Protein AF-A0A0D3C9J7-F1 (afdb_monomer_lite)

Structure (mmCIF, N/CA/C/O backbone):
data_AF-A0A0D3C9J7-F1
#
_entry.id   AF-A0A0D3C9J7-F1
#
loop_
_atom_site.group_PDB
_atom_site.id
_atom_site.type_symbol
_atom_site.label_atom_id
_atom_site.label_alt_id
_atom_site.label_comp_id
_atom_site.label_asym_id
_atom_site.label_entity_id
_atom_site.label_seq_id
_atom_site.pdbx_PDB_ins_code
_atom_site.Cartn_x
_atom_site.Cartn_y
_atom_site.Cartn_z
_atom_site.occupancy
_atom_site.B_iso_or_equiv
_atom_site.auth_seq_id
_atom_site.auth_comp_id
_atom_site.auth_asym_id
_atom_site.auth_atom_id
_atom_site.pdbx_PDB_model_num
ATOM 1 N N . MET A 1 1 ? -18.300 9.766 24.293 1.00 77.19 1 MET A N 1
ATOM 2 C CA . MET A 1 1 ? -19.639 10.050 24.860 1.00 77.19 1 MET A CA 1
ATOM 3 C C . MET A 1 1 ? -20.413 8.780 25.201 1.00 77.19 1 MET A C 1
ATOM 5 O O . MET A 1 1 ? -20.756 8.619 26.361 1.00 77.19 1 MET A O 1
ATOM 9 N N . SER A 1 2 ? -20.634 7.844 24.271 1.00 89.44 2 SER A N 1
ATOM 10 C CA . SER A 1 2 ? -21.484 6.661 24.527 1.00 89.44 2 SER A CA 1
ATOM 11 C C . SER A 1 2 ? -20.978 5.727 25.636 1.00 89.44 2 SER A C 1
ATOM 13 O O . SER A 1 2 ? -21.768 5.274 26.458 1.00 89.44 2 SER A O 1
ATOM 15 N N . ALA A 1 3 ? -19.663 5.491 25.716 1.00 95.44 3 ALA A N 1
ATOM 16 C CA . ALA A 1 3 ? -19.068 4.680 26.785 1.00 95.44 3 ALA A CA 1
ATOM 17 C C . ALA A 1 3 ? -19.374 5.237 28.186 1.00 95.44 3 ALA A C 1
ATOM 19 O O . ALA A 1 3 ? -19.674 4.480 29.102 1.00 95.44 3 ALA A O 1
ATOM 20 N N . GLU A 1 4 ? -19.334 6.561 28.338 1.00 97.00 4 GLU A N 1
ATOM 21 C CA . GLU A 1 4 ? -19.534 7.222 29.629 1.00 97.00 4 GLU A CA 1
ATOM 22 C C . GLU A 1 4 ? -20.991 7.127 30.092 1.00 97.00 4 GLU A C 1
ATOM 24 O O . GLU A 1 4 ? -21.258 6.809 31.247 1.00 97.00 4 GLU A O 1
ATOM 29 N N . VAL A 1 5 ? -21.940 7.272 29.162 1.00 97.25 5 VAL A N 1
ATOM 30 C CA . VAL A 1 5 ? -23.375 7.085 29.430 1.00 97.25 5 VAL A CA 1
ATOM 31 C C . VAL A 1 5 ? -23.673 5.659 29.909 1.00 97.25 5 VAL A C 1
ATOM 33 O O . VAL A 1 5 ? -24.447 5.464 30.845 1.00 97.25 5 VAL A O 1
ATOM 36 N N . LEU A 1 6 ? -23.047 4.649 29.300 1.00 97.62 6 LEU A N 1
ATOM 37 C CA . LEU A 1 6 ? -23.231 3.250 29.700 1.00 97.62 6 LEU A CA 1
ATOM 38 C C . LEU A 1 6 ? -22.646 2.962 31.090 1.00 97.62 6 LEU A C 1
ATOM 40 O O . LEU A 1 6 ? -23.253 2.217 31.862 1.00 97.62 6 LEU A O 1
ATOM 44 N N . LYS A 1 7 ? -21.500 3.569 31.426 1.00 97.62 7 LYS A N 1
ATOM 45 C CA . LYS A 1 7 ? -20.885 3.447 32.758 1.00 97.62 7 LYS A CA 1
ATOM 46 C C . LYS A 1 7 ? -21.766 4.066 33.835 1.00 97.62 7 LYS A C 1
ATOM 48 O O . LYS A 1 7 ? -22.011 3.422 34.848 1.00 97.62 7 LYS A O 1
ATOM 53 N N . GLN A 1 8 ? -22.304 5.262 33.587 1.00 97.38 8 GLN A N 1
ATOM 54 C CA . GLN A 1 8 ? -23.219 5.946 34.510 1.00 97.38 8 GLN A CA 1
ATOM 55 C C . GLN A 1 8 ? -24.482 5.129 34.812 1.00 97.38 8 GLN A C 1
ATOM 57 O O . GLN A 1 8 ? -25.049 5.246 35.892 1.00 97.38 8 GLN A O 1
ATOM 62 N N . ARG A 1 9 ? -24.911 4.276 33.875 1.00 96.56 9 ARG A N 1
ATOM 63 C CA . ARG A 1 9 ? -26.060 3.376 34.048 1.00 96.56 9 ARG A CA 1
ATOM 64 C C . ARG A 1 9 ? -25.700 1.988 34.589 1.00 96.56 9 ARG A C 1
ATOM 66 O O . ARG A 1 9 ? -26.592 1.158 34.713 1.00 96.56 9 ARG A O 1
ATOM 73 N N . GLY A 1 10 ? -24.426 1.713 34.880 1.00 97.12 10 GLY A N 1
ATOM 74 C CA . GLY A 1 10 ? -23.975 0.421 35.411 1.00 97.12 10 GLY A CA 1
ATOM 75 C C . GLY A 1 10 ? -24.080 -0.755 34.430 1.00 97.12 10 GLY A C 1
ATOM 76 O O . GLY A 1 10 ? -23.985 -1.903 34.849 1.00 97.12 10 GLY A O 1
ATOM 77 N N . VAL A 1 11 ? -24.270 -0.491 33.132 1.00 97.88 11 VAL A N 1
ATOM 78 C CA . VAL A 1 11 ? -24.475 -1.513 32.080 1.00 97.88 11 VAL A CA 1
ATOM 79 C C . VAL A 1 11 ? -23.339 -1.547 31.052 1.00 97.88 11 VAL A C 1
ATOM 81 O O . VAL A 1 11 ? -23.483 -2.113 29.970 1.00 97.88 11 VAL A O 1
ATOM 84 N N . TYR A 1 12 ? -22.209 -0.902 31.353 1.00 97.56 12 TYR A N 1
ATOM 85 C CA . TYR A 1 12 ? -21.058 -0.867 30.456 1.00 97.56 12 TYR A CA 1
ATOM 86 C C . TYR A 1 12 ? -20.400 -2.243 30.333 1.00 97.56 12 TYR A C 1
ATOM 88 O O . TYR A 1 12 ? -19.832 -2.760 31.292 1.00 97.56 12 TYR A O 1
ATOM 96 N N . ASP A 1 13 ? -20.414 -2.782 29.117 1.00 97.56 13 ASP A N 1
ATOM 97 C CA . ASP A 1 13 ? -19.639 -3.952 28.722 1.00 97.56 13 ASP A CA 1
ATOM 98 C C . ASP A 1 13 ? -18.734 -3.561 27.539 1.00 97.56 13 ASP A C 1
ATOM 100 O O . ASP A 1 13 ? -19.243 -3.297 26.442 1.00 97.56 13 ASP A O 1
ATOM 104 N N . PRO A 1 14 ? -17.399 -3.509 27.721 1.00 96.00 14 PRO A N 1
ATOM 105 C CA . PRO A 1 14 ? -16.476 -3.125 26.656 1.00 96.00 14 PRO A CA 1
ATOM 106 C C . PRO A 1 14 ? -16.512 -4.088 25.464 1.00 96.00 14 PRO A C 1
ATOM 108 O O . PRO A 1 14 ? -16.180 -3.685 24.356 1.00 96.00 14 PRO A O 1
ATOM 111 N N . LYS A 1 15 ? -16.942 -5.343 25.656 1.00 97.19 15 LYS A N 1
ATOM 112 C CA . LYS A 1 15 ? -17.055 -6.329 24.571 1.00 97.19 15 LYS A CA 1
ATOM 113 C C . LYS A 1 15 ? -18.287 -6.107 23.691 1.00 97.19 15 LYS A C 1
ATOM 115 O O . LYS A 1 15 ? -18.439 -6.800 22.691 1.00 97.19 15 LYS A O 1
ATOM 120 N N . LYS A 1 16 ? -19.178 -5.186 24.074 1.00 95.62 16 LYS A N 1
ATOM 121 C CA . LYS A 1 16 ? -20.445 -4.894 23.382 1.00 95.62 16 LYS A CA 1
ATOM 122 C C . LYS A 1 16 ? -20.533 -3.466 22.847 1.00 95.62 16 LYS A C 1
ATOM 124 O O . LYS A 1 16 ? -21.556 -3.099 22.276 1.00 95.62 16 LYS A O 1
ATOM 129 N N . LEU A 1 17 ? -19.491 -2.657 23.032 1.00 95.25 17 LEU A N 1
ATOM 130 C CA . LEU A 1 17 ? -19.423 -1.299 22.508 1.00 95.25 17 LEU A CA 1
ATOM 131 C C . LEU A 1 17 ? -18.412 -1.239 21.365 1.00 95.25 17 LEU A C 1
ATOM 133 O O . LEU A 1 17 ? -17.221 -1.444 21.578 1.00 95.25 17 LEU A O 1
ATOM 137 N N . PHE A 1 18 ? -18.888 -0.897 20.171 1.00 94.94 18 PHE A N 1
ATOM 138 C CA . PHE A 1 18 ? -18.064 -0.834 18.967 1.00 94.94 18 PHE A CA 1
ATOM 139 C C . PHE A 1 18 ? -18.078 0.576 18.379 1.00 94.94 18 PHE A C 1
ATOM 141 O O . PHE A 1 18 ? -19.129 1.214 18.295 1.00 94.94 18 PHE A O 1
ATOM 148 N N . GLY A 1 19 ? -16.902 1.056 17.979 1.00 91.94 19 GLY A N 1
ATOM 149 C CA . GLY A 1 19 ? -16.759 2.225 17.117 1.00 91.94 19 GLY A CA 1
ATOM 150 C C . GLY A 1 19 ? -16.741 1.769 15.664 1.00 91.94 19 GLY A C 1
ATOM 151 O O . GLY A 1 19 ? -15.964 0.886 15.308 1.00 91.94 19 GLY A O 1
ATOM 152 N N . LEU A 1 20 ? -17.611 2.341 14.838 1.00 91.75 20 LEU A N 1
ATOM 153 C CA . LEU A 1 20 ? -17.663 2.026 13.416 1.00 91.75 20 LEU A CA 1
ATOM 154 C C . LEU A 1 20 ? -16.480 2.697 12.700 1.00 91.75 20 LEU A C 1
ATOM 156 O O . LEU A 1 20 ? -16.294 3.898 12.838 1.00 91.75 20 LEU A O 1
ATOM 160 N N . MET A 1 21 ? -15.704 1.911 11.953 1.00 90.44 21 MET A N 1
ATOM 161 C CA . MET A 1 21 ? -14.537 2.346 11.157 1.00 90.44 21 MET A CA 1
ATOM 162 C C . MET A 1 21 ? -14.632 1.893 9.687 1.00 90.44 21 MET A C 1
ATOM 164 O O . MET A 1 21 ? -13.674 1.954 8.912 1.00 90.44 21 MET A O 1
ATOM 168 N N . THR A 1 22 ? -15.788 1.344 9.308 1.00 92.69 22 THR A N 1
ATOM 169 C CA . THR A 1 22 ? -16.019 0.765 7.983 1.00 92.69 22 THR A CA 1
ATOM 170 C C . THR A 1 22 ? -15.872 1.795 6.858 1.00 92.69 22 THR A C 1
ATOM 172 O O . THR A 1 22 ? -15.201 1.463 5.886 1.00 92.69 22 THR A O 1
ATOM 175 N N . PRO A 1 23 ? -16.389 3.039 6.960 1.00 93.31 23 PRO A N 1
ATOM 176 C CA . PRO A 1 23 ? -16.238 4.032 5.895 1.00 93.31 23 PRO A CA 1
ATOM 177 C C . PRO A 1 23 ? -14.776 4.336 5.546 1.00 93.31 23 PRO A C 1
ATOM 179 O O . PRO A 1 23 ? -14.436 4.408 4.369 1.00 93.31 23 PRO A O 1
ATOM 182 N N . GLU A 1 24 ? -13.886 4.443 6.538 1.00 93.56 24 GLU A N 1
ATOM 183 C CA . GLU A 1 24 ? -12.454 4.668 6.294 1.00 93.56 24 GLU A CA 1
ATOM 184 C C . GLU A 1 24 ? -11.806 3.469 5.600 1.00 93.56 24 GLU A C 1
ATOM 186 O O . GLU A 1 24 ? -10.936 3.638 4.746 1.00 93.56 24 GLU A O 1
ATOM 191 N N . THR A 1 25 ? -12.248 2.259 5.950 1.00 92.81 25 THR A N 1
ATOM 192 C CA . THR A 1 25 ? -11.775 1.022 5.322 1.00 92.81 25 THR A CA 1
ATOM 193 C C . THR A 1 25 ? -12.209 0.958 3.859 1.00 92.81 25 THR A C 1
ATOM 195 O O . THR A 1 25 ? -11.375 0.713 2.992 1.00 92.81 25 THR A O 1
ATOM 198 N N . GLU A 1 26 ? -13.475 1.249 3.558 1.00 93.50 26 GLU A N 1
ATOM 199 C CA . GLU A 1 26 ? -13.993 1.254 2.184 1.00 93.50 26 GLU A CA 1
ATOM 200 C C . GLU A 1 26 ? -13.334 2.339 1.320 1.00 93.50 26 GLU A C 1
ATOM 202 O O . GLU A 1 26 ? -12.959 2.073 0.179 1.00 93.50 26 GLU A O 1
ATOM 207 N N . LEU A 1 27 ? -13.083 3.530 1.875 1.00 92.00 27 LEU A N 1
ATOM 208 C CA . LEU A 1 27 ? -12.337 4.586 1.180 1.00 92.00 27 LEU A CA 1
ATOM 209 C C . LEU A 1 27 ? -10.896 4.162 0.864 1.00 92.00 27 LEU A C 1
ATOM 211 O O . LEU A 1 27 ? -10.417 4.366 -0.253 1.00 92.00 27 LEU A O 1
ATOM 215 N N . ALA A 1 28 ? -10.200 3.547 1.823 1.00 93.31 28 ALA A N 1
ATOM 216 C CA . ALA A 1 28 ? -8.837 3.068 1.614 1.00 93.31 28 ALA A CA 1
ATOM 217 C C . ALA A 1 28 ? -8.775 1.942 0.567 1.00 93.31 28 ALA A C 1
ATOM 219 O O . ALA A 1 28 ? -7.859 1.920 -0.260 1.00 93.31 28 ALA A O 1
ATOM 220 N N . ARG A 1 29 ? -9.758 1.031 0.571 1.00 94.06 29 ARG A N 1
ATOM 221 C CA . ARG A 1 29 ? -9.887 -0.043 -0.424 1.00 94.06 29 ARG A CA 1
ATOM 222 C C . ARG A 1 29 ? -10.148 0.511 -1.816 1.00 94.06 29 ARG A C 1
ATOM 224 O O . ARG A 1 29 ? -9.436 0.131 -2.740 1.00 94.06 29 ARG A O 1
ATOM 231 N N . ALA A 1 30 ? -11.087 1.448 -1.955 1.00 93.94 30 ALA A N 1
ATOM 232 C CA . ALA A 1 30 ? -11.379 2.102 -3.227 1.00 93.94 30 ALA A CA 1
ATOM 233 C C . ALA A 1 30 ? -10.140 2.800 -3.807 1.00 93.94 30 ALA A C 1
ATOM 235 O O . ALA A 1 30 ? -9.829 2.624 -4.982 1.00 93.94 30 ALA A O 1
ATOM 236 N N . PHE A 1 31 ? -9.373 3.509 -2.972 1.00 92.75 31 PHE A N 1
ATOM 237 C CA . PHE A 1 31 ? -8.139 4.173 -3.399 1.00 92.75 31 PHE A CA 1
ATOM 238 C C . PHE A 1 31 ? -7.090 3.193 -3.948 1.00 92.75 31 PHE A C 1
ATOM 240 O O . PHE A 1 31 ? -6.472 3.440 -4.985 1.00 92.75 31 PHE A O 1
ATOM 247 N N . VAL A 1 32 ? -6.872 2.069 -3.259 1.00 90.62 32 VAL A N 1
ATOM 248 C CA . VAL A 1 32 ? -5.930 1.034 -3.714 1.00 90.62 32 VAL A CA 1
ATOM 249 C C . VAL A 1 32 ? -6.452 0.355 -4.982 1.00 90.62 32 VAL A C 1
ATOM 251 O O . VAL A 1 32 ? -5.694 0.211 -5.941 1.00 90.62 32 VAL A O 1
ATOM 254 N N . ALA A 1 33 ? -7.735 -0.002 -5.022 1.00 90.94 33 ALA A N 1
ATOM 255 C CA . ALA A 1 33 ? -8.370 -0.635 -6.173 1.00 90.94 33 ALA A CA 1
ATOM 256 C C . ALA A 1 33 ? -8.270 0.233 -7.437 1.00 90.94 33 ALA A C 1
ATOM 258 O O . ALA A 1 33 ? -7.812 -0.246 -8.472 1.00 90.94 33 ALA A O 1
ATOM 259 N N . GLU A 1 34 ? -8.578 1.529 -7.339 1.00 89.50 34 GLU A N 1
ATOM 260 C CA . GLU A 1 34 ? -8.436 2.483 -8.443 1.00 89.50 34 GLU A CA 1
ATOM 261 C C . GLU A 1 34 ? -6.980 2.584 -8.905 1.00 89.50 34 GLU A C 1
ATOM 263 O O . GLU A 1 34 ? -6.675 2.520 -10.098 1.00 89.50 34 GLU A O 1
ATOM 268 N N . ARG A 1 35 ? -6.045 2.705 -7.955 1.00 84.94 35 ARG A N 1
ATOM 269 C CA . ARG A 1 35 ? -4.631 2.900 -8.277 1.00 84.94 35 ARG A CA 1
ATOM 270 C C . ARG A 1 35 ? -4.028 1.702 -9.002 1.00 84.94 35 ARG A C 1
ATOM 272 O O . ARG A 1 35 ? -3.100 1.903 -9.790 1.00 84.94 35 ARG A O 1
ATOM 279 N N . PHE A 1 36 ? -4.500 0.496 -8.713 1.00 81.88 36 PHE A N 1
ATOM 280 C CA . PHE A 1 36 ? -3.939 -0.748 -9.235 1.00 81.88 36 PHE A CA 1
ATOM 281 C C . PHE A 1 36 ? -4.860 -1.497 -10.196 1.00 81.88 36 PHE A C 1
ATOM 283 O O . PHE A 1 36 ? -4.511 -2.596 -10.613 1.00 81.88 36 PHE A O 1
ATOM 290 N N . VAL A 1 37 ? -5.973 -0.878 -10.600 1.00 84.00 37 VAL A N 1
ATOM 291 C CA . VAL A 1 37 ? -6.943 -1.447 -11.547 1.00 84.00 37 VAL A CA 1
ATOM 292 C C . VAL A 1 37 ? -7.434 -2.819 -11.073 1.00 84.00 37 VAL A C 1
ATOM 294 O O . VAL A 1 37 ? -7.415 -3.806 -11.803 1.00 84.00 37 VAL A O 1
ATOM 297 N N . LEU A 1 38 ? -7.839 -2.877 -9.806 1.00 86.50 38 LEU A N 1
ATOM 298 C CA . LEU A 1 38 ? -8.423 -4.059 -9.184 1.00 86.50 38 LEU A CA 1
ATOM 299 C C . LEU A 1 38 ? -9.900 -3.846 -8.871 1.00 86.50 38 LEU A C 1
ATOM 301 O O . LEU A 1 38 ? -10.380 -2.714 -8.802 1.00 86.50 38 LEU A O 1
ATOM 305 N N . TYR A 1 39 ? -10.599 -4.947 -8.615 1.00 87.75 39 TYR A N 1
ATOM 306 C CA . TYR A 1 39 ? -11.915 -4.921 -7.994 1.00 87.75 39 TYR A CA 1
ATOM 307 C C . TYR A 1 39 ? -11.780 -4.636 -6.493 1.00 87.75 39 TYR A C 1
ATOM 309 O O . TYR A 1 39 ? -10.849 -5.106 -5.837 1.00 87.75 39 TYR A O 1
ATOM 317 N N . VAL A 1 40 ? -12.694 -3.837 -5.939 1.00 90.31 40 VAL A N 1
ATOM 318 C CA . VAL A 1 40 ? -12.652 -3.405 -4.526 1.00 90.31 40 VAL A CA 1
ATOM 319 C C . VAL A 1 40 ? -12.796 -4.604 -3.586 1.00 90.31 40 VAL A C 1
ATOM 321 O O . VAL A 1 40 ? -12.209 -4.645 -2.501 1.00 90.31 40 VAL A O 1
ATOM 324 N N . GLU A 1 41 ? -13.553 -5.603 -4.021 1.00 91.56 41 GLU A N 1
ATOM 325 C CA . GLU A 1 41 ? -13.832 -6.858 -3.334 1.00 91.56 41 GLU A CA 1
ATOM 326 C C . GLU A 1 41 ? -12.555 -7.663 -3.074 1.00 91.56 41 GLU A C 1
ATOM 328 O O . GLU A 1 41 ? -12.426 -8.266 -2.009 1.00 91.56 41 GLU A O 1
ATOM 333 N N . ASP A 1 42 ? -11.591 -7.584 -3.991 1.00 90.62 42 ASP A N 1
ATOM 334 C CA . ASP A 1 42 ? -10.317 -8.305 -3.923 1.00 90.62 42 ASP A CA 1
ATOM 335 C C . ASP A 1 42 ? -9.253 -7.556 -3.107 1.00 90.62 42 ASP A C 1
ATOM 337 O O . ASP A 1 42 ? -8.156 -8.067 -2.870 1.00 90.62 42 ASP A O 1
ATOM 341 N N . VAL A 1 43 ? -9.557 -6.332 -2.669 1.00 91.81 43 VAL A N 1
ATOM 342 C CA . VAL A 1 43 ? -8.624 -5.463 -1.955 1.00 91.81 43 VAL A CA 1
ATOM 343 C C . VAL A 1 43 ? -8.993 -5.391 -0.484 1.00 91.81 43 VAL A C 1
ATOM 345 O O . VAL A 1 43 ? -10.087 -4.972 -0.116 1.00 91.81 43 VAL A O 1
ATOM 348 N N . HIS A 1 44 ? -8.034 -5.698 0.382 1.00 94.19 44 HIS A N 1
ATOM 349 C CA . HIS A 1 44 ? -8.128 -5.480 1.818 1.00 94.19 44 HIS A CA 1
ATOM 350 C C . HIS A 1 44 ? -7.034 -4.514 2.281 1.00 94.19 44 HIS A C 1
ATOM 352 O O . HIS A 1 44 ? -5.842 -4.735 2.050 1.00 94.19 44 HIS A O 1
ATOM 358 N N . VAL A 1 45 ? -7.443 -3.445 2.969 1.00 94.50 45 VAL A N 1
ATOM 359 C CA . VAL A 1 45 ? -6.541 -2.451 3.562 1.00 94.50 45 VAL A CA 1
ATOM 360 C C . VAL A 1 45 ? -6.839 -2.350 5.054 1.00 94.50 45 VAL A C 1
ATOM 362 O O . VAL A 1 45 ? -7.901 -1.848 5.418 1.00 94.50 45 VAL A O 1
ATOM 365 N N . PRO A 1 46 ? -5.927 -2.790 5.937 1.00 95.06 46 PRO A N 1
ATOM 366 C CA . PRO A 1 46 ? -6.104 -2.584 7.367 1.00 95.06 46 PRO A CA 1
ATOM 367 C C . PRO A 1 46 ? -6.077 -1.088 7.697 1.00 95.06 46 PRO A C 1
ATOM 369 O O . PRO A 1 46 ? -5.123 -0.395 7.337 1.00 95.06 46 PRO A O 1
ATOM 372 N N . VAL A 1 47 ? -7.088 -0.599 8.414 1.00 95.31 47 VAL A N 1
ATOM 373 C CA . VAL A 1 47 ? -7.148 0.781 8.918 1.00 95.31 47 VAL A CA 1
ATOM 374 C C . VAL A 1 47 ? -7.185 0.752 10.440 1.00 95.31 47 VAL A C 1
ATOM 376 O O . VAL A 1 47 ? -8.000 0.052 11.038 1.00 95.31 47 VAL A O 1
ATOM 379 N N . ILE A 1 48 ? -6.286 1.504 11.071 1.00 95.25 48 ILE A N 1
ATOM 380 C CA . ILE A 1 48 ? -6.201 1.632 12.532 1.00 95.25 48 ILE A CA 1
ATOM 381 C C . ILE A 1 48 ? -6.349 3.097 12.958 1.00 95.25 48 ILE A C 1
ATOM 383 O O . ILE A 1 48 ? -6.316 3.994 12.122 1.00 95.25 48 ILE A O 1
ATOM 387 N N . GLY A 1 49 ? -6.477 3.353 14.262 1.00 94.38 49 GLY A N 1
ATOM 388 C CA . GLY A 1 49 ? -6.568 4.709 14.809 1.00 94.38 49 GLY A CA 1
ATOM 389 C C . GLY A 1 49 ? -8.005 5.139 15.111 1.00 94.38 49 GLY A C 1
ATOM 390 O O . GLY A 1 49 ? -8.733 4.402 15.774 1.00 94.38 49 GLY A O 1
ATOM 391 N N . GLY A 1 50 ? -8.386 6.351 14.701 1.00 91.69 50 GLY A N 1
ATOM 392 C CA . GLY A 1 50 ? -9.716 6.934 14.933 1.00 91.69 50 GLY A CA 1
ATOM 393 C C . GLY A 1 50 ? -10.546 7.100 13.655 1.00 91.69 50 GLY A C 1
ATOM 394 O O . GLY A 1 50 ? -10.048 6.861 12.569 1.00 91.69 50 GLY A O 1
ATOM 395 N N . HIS A 1 51 ? -11.795 7.558 13.786 1.00 90.69 51 HIS A N 1
ATOM 396 C CA . HIS A 1 51 ? -12.795 7.701 12.704 1.00 90.69 51 HIS A CA 1
ATOM 397 C C . HIS A 1 51 ? -12.744 9.062 11.977 1.00 90.69 51 HIS A C 1
ATOM 399 O O . HIS A 1 51 ? -13.755 9.614 11.560 1.00 90.69 51 HIS A O 1
ATOM 405 N N . CYS A 1 52 ? -11.581 9.702 11.922 1.00 86.44 52 CYS A N 1
ATOM 406 C CA . CYS A 1 52 ? -11.418 10.984 11.238 1.00 86.44 52 CYS A CA 1
ATOM 407 C C . CYS A 1 52 ? -10.231 10.869 10.298 1.00 86.44 52 CYS A C 1
ATOM 409 O O . CYS A 1 52 ? -9.251 10.224 10.644 1.00 86.44 52 CYS A O 1
ATOM 411 N N . SER A 1 53 ? -10.272 11.527 9.143 1.00 77.44 53 SER A N 1
ATOM 412 C CA . SER A 1 53 ? -9.247 11.411 8.097 1.00 77.44 53 SER A CA 1
ATOM 413 C C . SER A 1 53 ? -7.816 11.675 8.587 1.00 77.44 53 SER A C 1
ATOM 415 O O . SER A 1 53 ? -6.866 11.157 8.016 1.00 77.44 53 SER A O 1
ATOM 417 N N . LEU A 1 54 ? -7.655 12.475 9.647 1.00 90.31 54 LEU A N 1
ATOM 418 C CA . LEU A 1 54 ? -6.356 12.776 10.261 1.00 90.31 54 LEU A CA 1
ATOM 419 C C . LEU A 1 54 ? -5.885 11.713 11.263 1.00 90.31 54 LEU A C 1
ATOM 421 O O . LEU A 1 54 ? -4.699 11.643 11.572 1.00 90.31 54 LEU A O 1
ATOM 425 N N . THR A 1 55 ? -6.809 10.931 11.819 1.00 92.81 55 THR A N 1
ATOM 426 C CA . THR A 1 55 ? -6.534 9.935 12.864 1.00 92.81 55 THR A CA 1
ATOM 427 C C . THR A 1 55 ? -6.734 8.499 12.388 1.00 92.81 55 THR A C 1
ATOM 429 O O . THR A 1 55 ? -6.274 7.581 13.064 1.00 92.81 55 THR A O 1
ATOM 432 N N . ALA A 1 56 ? -7.385 8.298 11.244 1.00 94.62 56 ALA A N 1
ATOM 433 C CA . ALA A 1 56 ? -7.495 7.034 10.539 1.00 94.62 56 ALA A CA 1
ATOM 434 C C . ALA A 1 56 ? -6.206 6.791 9.751 1.00 94.62 56 ALA A C 1
ATOM 436 O O . ALA A 1 56 ? -5.851 7.562 8.861 1.00 94.62 56 ALA A O 1
ATOM 437 N N . LEU A 1 57 ? -5.500 5.715 10.077 1.00 95.75 57 LEU A N 1
ATOM 438 C CA . LEU A 1 57 ? -4.231 5.362 9.459 1.00 95.75 57 LEU A CA 1
ATOM 439 C C . LEU A 1 57 ? -4.393 4.090 8.615 1.00 95.75 57 LEU A C 1
ATOM 441 O O . LEU A 1 57 ? -4.388 2.985 9.171 1.00 95.75 57 LEU A O 1
ATOM 445 N N . PRO A 1 58 ? -4.521 4.214 7.282 1.00 94.31 58 PRO A N 1
ATOM 446 C CA . PRO A 1 58 ? -4.501 3.069 6.384 1.00 94.31 58 PRO A CA 1
ATOM 447 C C . PRO A 1 58 ? -3.082 2.499 6.274 1.00 94.31 58 PRO A C 1
ATOM 449 O O . PRO A 1 58 ? -2.125 3.184 5.906 1.00 94.31 58 PRO A O 1
ATOM 452 N N . LEU A 1 59 ? -2.933 1.212 6.580 1.00 94.06 59 LEU A N 1
ATOM 453 C CA . LEU A 1 59 ? -1.658 0.504 6.560 1.00 94.06 59 LEU A CA 1
ATOM 454 C C . LEU A 1 59 ? -1.397 -0.092 5.177 1.00 94.06 59 LEU A C 1
ATOM 456 O O . LEU A 1 59 ? -1.492 -1.302 4.971 1.00 94.06 59 LEU A O 1
ATOM 460 N N . PHE A 1 60 ? -1.017 0.752 4.216 1.00 91.38 60 PHE A N 1
ATOM 461 C CA . PHE A 1 60 ? -0.764 0.304 2.841 1.00 91.38 60 PHE A CA 1
ATOM 462 C C . PHE A 1 60 ? 0.342 -0.759 2.723 1.00 91.38 60 PHE A C 1
ATOM 464 O O . PHE A 1 60 ? 0.307 -1.599 1.826 1.00 91.38 60 PHE A O 1
ATOM 471 N N . SER A 1 61 ? 1.286 -0.788 3.666 1.00 90.19 61 SER A N 1
ATOM 472 C CA . SER A 1 61 ? 2.332 -1.818 3.753 1.00 90.19 61 SER A CA 1
ATOM 473 C C . SER A 1 61 ? 1.818 -3.207 4.156 1.00 90.19 61 SER A C 1
ATOM 475 O O . SER A 1 61 ? 2.570 -4.178 4.084 1.00 90.19 61 SER A O 1
ATOM 477 N N . LYS A 1 62 ? 0.558 -3.312 4.597 1.00 91.50 62 LYS A N 1
ATOM 478 C CA . LYS A 1 62 ? -0.119 -4.544 5.033 1.00 91.50 62 LYS A CA 1
ATOM 479 C C . LYS A 1 62 ? -1.381 -4.832 4.211 1.00 91.50 62 LYS A C 1
ATOM 481 O O . LYS A 1 62 ? -2.290 -5.506 4.685 1.00 91.50 62 LYS A O 1
ATOM 486 N N . THR A 1 63 ? -1.439 -4.294 2.997 1.00 90.75 63 THR A N 1
ATOM 487 C CA . THR A 1 63 ? -2.512 -4.548 2.031 1.00 90.75 63 THR A CA 1
ATOM 488 C C . THR A 1 63 ? -2.531 -6.006 1.575 1.00 90.75 63 THR A C 1
ATOM 490 O O . THR A 1 63 ? -1.509 -6.695 1.589 1.00 90.75 63 THR A O 1
ATOM 493 N N . THR A 1 64 ? -3.707 -6.485 1.183 1.00 89.50 64 THR A N 1
ATOM 494 C CA . THR A 1 64 ? -3.872 -7.718 0.408 1.00 89.50 64 THR A CA 1
ATOM 495 C C . THR A 1 64 ? -4.632 -7.370 -0.872 1.00 89.50 64 THR A C 1
ATOM 497 O O . THR A 1 64 ? -5.659 -6.701 -0.761 1.00 89.50 64 THR A O 1
ATOM 500 N N . PRO A 1 65 ? -4.145 -7.773 -2.056 1.00 86.44 65 PRO A N 1
ATOM 501 C CA . PRO A 1 65 ? -2.841 -8.409 -2.304 1.00 86.44 65 PRO A CA 1
ATOM 502 C C . PRO A 1 65 ? -1.654 -7.499 -1.903 1.00 86.44 65 PRO A C 1
ATOM 504 O O . PRO A 1 65 ? -1.829 -6.288 -1.732 1.00 86.44 65 PRO A O 1
ATOM 507 N N . PRO A 1 66 ? -0.463 -8.069 -1.640 1.00 80.69 66 PRO A N 1
ATOM 508 C CA . PRO A 1 66 ? 0.647 -7.321 -1.065 1.00 80.69 66 PRO A CA 1
ATOM 509 C C . PRO A 1 66 ? 1.201 -6.279 -2.040 1.00 80.69 66 PRO A C 1
ATOM 511 O O . PRO A 1 66 ? 1.472 -6.561 -3.204 1.00 80.69 66 PRO A O 1
ATOM 514 N N . TYR A 1 67 ? 1.494 -5.084 -1.518 1.00 70.25 67 TYR A N 1
ATOM 515 C CA . TYR A 1 67 ? 2.023 -3.947 -2.286 1.00 70.25 67 TYR A CA 1
ATOM 516 C C . TYR A 1 67 ? 3.234 -4.273 -3.193 1.00 70.25 67 TYR A C 1
ATOM 518 O O . TYR A 1 67 ? 3.456 -3.617 -4.210 1.00 70.25 67 TYR A O 1
ATOM 526 N N . ARG A 1 68 ? 4.034 -5.287 -2.833 1.00 67.19 68 ARG A N 1
ATOM 527 C CA . ARG A 1 68 ? 5.233 -5.704 -3.574 1.00 67.19 68 ARG A CA 1
ATOM 528 C C . ARG A 1 68 ? 4.917 -6.268 -4.963 1.00 67.19 68 ARG A C 1
ATOM 530 O O . ARG A 1 68 ? 5.643 -5.951 -5.898 1.00 67.19 68 ARG A O 1
ATOM 537 N N . GLU A 1 69 ? 3.830 -7.023 -5.107 1.00 65.19 69 GLU A N 1
ATOM 538 C CA . GLU A 1 69 ? 3.426 -7.613 -6.395 1.00 65.19 69 GLU A CA 1
ATOM 539 C C . GLU A 1 69 ? 3.094 -6.522 -7.424 1.00 65.19 69 GLU A C 1
ATOM 541 O O . GLU A 1 69 ? 3.465 -6.603 -8.594 1.00 65.19 69 GLU A O 1
ATOM 546 N N . PHE A 1 70 ? 2.504 -5.414 -6.973 1.00 65.06 70 PHE A N 1
ATOM 547 C CA . PHE A 1 70 ? 2.214 -4.278 -7.847 1.00 65.06 70 PHE A CA 1
ATOM 548 C C . PHE A 1 70 ? 3.443 -3.465 -8.245 1.00 65.06 70 PHE A C 1
ATOM 550 O O . PHE A 1 70 ? 3.432 -2.797 -9.281 1.00 65.06 70 PHE A O 1
ATOM 557 N N . PHE A 1 71 ? 4.494 -3.472 -7.423 1.00 65.12 71 PHE A N 1
ATOM 558 C CA . PHE A 1 71 ? 5.740 -2.778 -7.735 1.00 65.12 71 PHE A CA 1
ATOM 559 C C . PHE A 1 71 ? 6.463 -3.438 -8.906 1.00 65.12 71 PHE A C 1
ATOM 561 O O . PHE A 1 71 ? 6.987 -2.728 -9.762 1.00 65.12 71 PHE A O 1
ATOM 568 N N . GLU A 1 72 ? 6.453 -4.769 -8.970 1.00 65.12 72 GLU A N 1
ATOM 569 C CA . GLU A 1 72 ? 7.033 -5.523 -10.085 1.00 65.12 72 GLU A CA 1
ATOM 570 C C . GLU A 1 72 ? 6.253 -5.267 -11.378 1.00 65.12 72 GLU A C 1
ATOM 572 O O . GLU A 1 72 ? 6.846 -4.870 -12.383 1.00 65.12 72 GLU A O 1
ATOM 577 N N . ALA A 1 73 ? 4.919 -5.361 -11.326 1.00 70.38 73 ALA A N 1
ATOM 578 C CA . ALA A 1 73 ? 4.058 -5.059 -12.470 1.00 70.38 73 ALA A CA 1
ATOM 579 C C . ALA A 1 73 ? 4.255 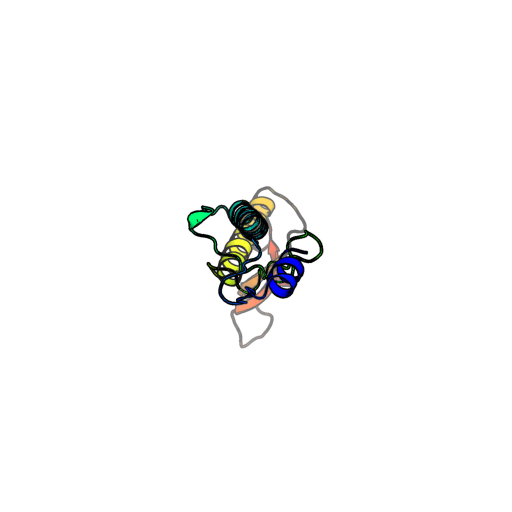-3.620 -12.984 1.00 70.38 73 ALA A C 1
ATOM 581 O O . ALA A 1 73 ? 4.416 -3.401 -14.184 1.00 70.38 73 ALA A O 1
ATOM 582 N N . ARG A 1 74 ? 4.330 -2.627 -12.085 1.00 72.69 74 ARG A N 1
ATOM 583 C CA . ARG A 1 74 ? 4.602 -1.230 -12.465 1.00 72.69 74 ARG A CA 1
ATOM 584 C C . ARG A 1 74 ? 6.030 -0.975 -12.917 1.00 72.69 74 ARG A C 1
ATOM 586 O O . ARG A 1 74 ? 6.244 -0.079 -13.730 1.00 72.69 74 ARG A O 1
ATOM 593 N N . GLY A 1 75 ? 7.004 -1.703 -12.379 1.00 80.94 75 GLY A N 1
ATOM 594 C CA . GLY A 1 75 ? 8.382 -1.665 -12.855 1.00 80.94 75 GLY A CA 1
ATOM 595 C C . GLY A 1 75 ? 8.444 -2.095 -14.318 1.00 80.94 75 GLY A C 1
ATOM 596 O O . GLY A 1 75 ? 8.965 -1.354 -15.152 1.00 80.94 75 GLY A O 1
ATOM 597 N N . ALA A 1 76 ? 7.808 -3.224 -14.638 1.00 82.25 76 ALA A N 1
ATOM 598 C CA . ALA A 1 76 ? 7.680 -3.719 -16.004 1.00 82.25 76 ALA A CA 1
ATOM 599 C C . ALA A 1 76 ? 6.897 -2.746 -16.905 1.00 82.25 76 ALA A C 1
ATOM 601 O O . ALA A 1 76 ? 7.379 -2.394 -17.978 1.00 82.25 76 ALA A O 1
ATOM 602 N N . GLU A 1 77 ? 5.742 -2.239 -16.461 1.00 86.56 77 GLU A N 1
ATOM 603 C CA . GLU A 1 77 ? 4.945 -1.256 -17.210 1.00 86.56 77 GLU A CA 1
ATOM 604 C C . GLU A 1 77 ? 5.752 0.012 -17.522 1.00 86.56 77 GLU A C 1
ATOM 606 O O . GLU A 1 77 ? 5.806 0.453 -18.669 1.00 86.56 77 GLU A O 1
ATOM 611 N N . ARG A 1 78 ? 6.426 0.595 -16.520 1.00 84.38 78 ARG A N 1
ATOM 612 C CA . ARG A 1 78 ? 7.256 1.795 -16.703 1.00 84.38 78 ARG A CA 1
ATOM 613 C C . ARG A 1 78 ? 8.408 1.545 -17.657 1.00 84.38 78 ARG A C 1
ATOM 615 O O . ARG A 1 78 ? 8.725 2.436 -18.447 1.00 84.38 78 ARG A O 1
ATOM 622 N N . PHE A 1 79 ? 9.023 0.369 -17.590 1.00 89.81 79 PHE A N 1
ATOM 623 C CA . PHE A 1 79 ? 10.069 -0.014 -18.523 1.00 89.81 79 PHE A CA 1
ATOM 624 C C . PHE A 1 79 ? 9.521 -0.111 -19.954 1.00 89.81 79 PHE A C 1
ATOM 626 O O . PHE A 1 79 ? 10.033 0.567 -20.844 1.00 89.81 79 PHE A O 1
ATOM 633 N N . VAL A 1 80 ? 8.425 -0.848 -20.164 1.00 89.94 80 VAL A N 1
ATOM 634 C CA . VAL A 1 80 ? 7.768 -0.989 -21.476 1.00 89.94 80 VAL A CA 1
ATOM 635 C C . VAL A 1 80 ? 7.326 0.367 -22.023 1.00 89.94 80 VAL A C 1
ATOM 637 O O . VAL A 1 80 ? 7.592 0.682 -23.178 1.00 89.94 80 VAL A O 1
ATOM 640 N N . LEU A 1 81 ? 6.716 1.219 -21.201 1.00 88.94 81 LEU A N 1
ATOM 641 C CA . LEU A 1 81 ? 6.308 2.564 -21.601 1.00 88.94 81 LEU A CA 1
ATOM 642 C C . LEU A 1 81 ? 7.512 3.438 -21.974 1.00 88.94 81 LEU A C 1
ATOM 644 O 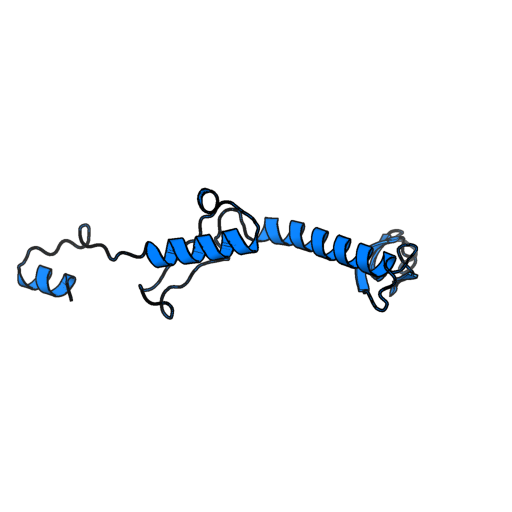O . LEU A 1 81 ? 7.446 4.197 -22.940 1.00 88.94 81 LEU A O 1
ATOM 648 N N . SER A 1 82 ? 8.614 3.330 -21.227 1.00 90.12 82 SER A N 1
ATOM 649 C CA . SER A 1 82 ? 9.863 4.035 -21.535 1.00 90.12 82 SER A CA 1
ATOM 650 C C . SER A 1 82 ? 10.441 3.576 -22.872 1.00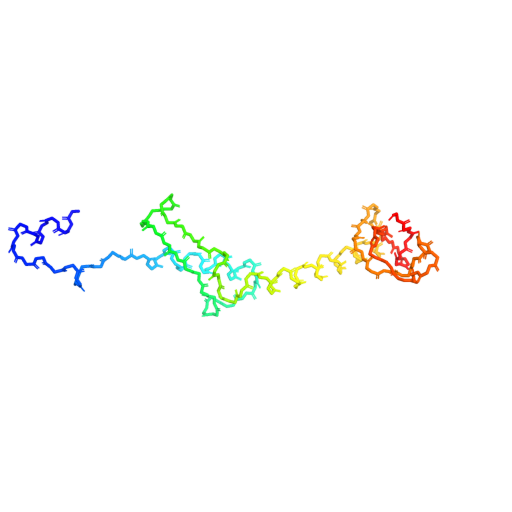 90.12 82 SER A C 1
ATOM 652 O O . SER A 1 82 ? 10.841 4.411 -23.681 1.00 90.12 82 SER A O 1
ATOM 654 N N . LEU A 1 83 ? 10.408 2.267 -23.132 1.00 90.75 83 LEU A N 1
ATOM 655 C CA . LEU A 1 83 ? 10.828 1.673 -24.395 1.00 90.75 83 LEU A CA 1
ATOM 656 C C . LEU A 1 83 ? 9.944 2.149 -25.555 1.00 90.75 83 LEU A C 1
ATOM 658 O O . LEU A 1 83 ? 10.465 2.621 -26.557 1.00 90.75 83 LEU A O 1
ATOM 662 N N . LEU A 1 84 ? 8.616 2.115 -25.410 1.00 92.31 84 LEU A N 1
ATOM 663 C CA . LEU A 1 84 ? 7.677 2.598 -26.430 1.00 92.31 84 LEU A CA 1
ATOM 664 C C . LEU A 1 84 ? 7.884 4.083 -26.752 1.00 92.31 84 LEU A C 1
ATOM 666 O O . LEU A 1 84 ? 7.857 4.476 -27.917 1.00 92.31 84 LEU A O 1
ATOM 670 N N . ARG A 1 85 ? 8.128 4.914 -25.734 1.00 91.69 85 ARG A N 1
ATOM 671 C CA . ARG A 1 85 ? 8.441 6.338 -25.923 1.00 91.69 85 ARG A CA 1
ATOM 672 C C . ARG A 1 85 ? 9.756 6.532 -26.670 1.00 91.69 85 ARG A C 1
ATOM 674 O O . ARG A 1 85 ? 9.801 7.332 -27.601 1.00 91.69 85 ARG A O 1
ATOM 681 N N . ALA A 1 86 ? 10.794 5.784 -26.303 1.00 92.69 86 ALA A N 1
ATOM 682 C CA . ALA A 1 86 ? 12.083 5.814 -26.986 1.00 92.69 86 ALA A CA 1
ATOM 683 C C . ALA A 1 86 ? 11.967 5.360 -28.456 1.00 92.69 86 ALA A C 1
ATOM 685 O O . ALA A 1 86 ? 12.504 6.012 -29.352 1.00 92.69 86 ALA A O 1
ATOM 686 N N . LEU A 1 87 ? 11.171 4.318 -28.732 1.00 91.69 87 LEU A N 1
ATOM 687 C CA . LEU A 1 87 ? 10.824 3.882 -30.091 1.00 91.69 87 LEU A CA 1
ATOM 688 C C . LEU A 1 87 ? 10.075 4.970 -30.875 1.00 91.69 87 LEU A C 1
ATOM 690 O O . LEU A 1 87 ? 10.362 5.196 -32.051 1.00 91.69 87 LEU A O 1
ATOM 694 N N . GLY A 1 88 ? 9.175 5.699 -30.209 1.00 91.75 88 GLY A N 1
ATOM 695 C CA . GLY A 1 88 ? 8.489 6.877 -30.748 1.00 91.75 88 GLY A CA 1
ATOM 696 C C . GLY A 1 88 ? 9.398 8.089 -31.000 1.00 91.75 88 GLY A C 1
ATOM 697 O O . GLY A 1 88 ? 8.950 9.074 -31.581 1.00 91.75 88 GLY A O 1
ATOM 698 N N . GLY A 1 89 ? 10.676 8.023 -30.613 1.00 89.50 89 GLY A N 1
ATOM 699 C CA . GLY A 1 89 ? 11.660 9.086 -30.811 1.00 89.50 89 GLY A CA 1
ATOM 700 C C . GLY A 1 89 ? 11.786 10.075 -29.656 1.00 89.50 89 GLY A C 1
ATOM 701 O O 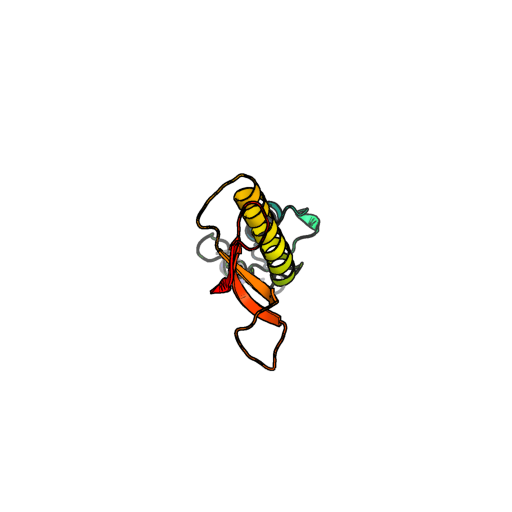. GLY A 1 89 ? 12.354 11.146 -29.859 1.00 89.50 89 GLY A O 1
ATOM 702 N N . ALA A 1 90 ? 11.274 9.744 -28.467 1.00 88.94 90 ALA A N 1
ATOM 703 C CA . ALA A 1 90 ? 11.610 10.488 -27.260 1.00 88.94 90 ALA A CA 1
ATOM 704 C C . ALA A 1 90 ? 13.103 10.312 -26.937 1.00 88.94 90 ALA A C 1
ATOM 706 O O . ALA A 1 90 ? 13.610 9.191 -26.932 1.00 88.94 90 ALA A O 1
ATOM 707 N N . ASN A 1 91 ? 13.785 11.422 -26.658 1.00 86.44 91 ASN A N 1
ATOM 708 C CA . ASN A 1 91 ? 15.191 11.433 -26.258 1.00 86.44 91 ASN A CA 1
ATOM 709 C C . ASN A 1 91 ? 15.323 11.365 -24.727 1.00 86.44 91 ASN A C 1
ATOM 711 O O . ASN A 1 91 ? 14.347 11.560 -24.004 1.00 86.44 91 ASN A O 1
ATOM 715 N N . ASP A 1 92 ? 16.539 11.100 -24.248 1.00 86.50 92 ASP A N 1
ATOM 716 C CA . ASP A 1 92 ? 16.920 11.141 -22.824 1.00 86.50 92 ASP A CA 1
ATOM 717 C C . ASP A 1 92 ? 16.110 10.209 -21.909 1.00 86.50 92 ASP A C 1
ATOM 719 O O . ASP A 1 92 ? 15.865 10.485 -20.735 1.00 86.50 92 ASP A O 1
ATOM 723 N N . MET A 1 93 ? 15.724 9.054 -22.450 1.00 88.12 93 MET A N 1
ATOM 724 C CA . MET A 1 93 ? 15.096 7.977 -21.696 1.00 88.12 93 MET A CA 1
ATOM 725 C C . MET A 1 93 ? 16.168 7.050 -21.120 1.00 88.12 93 MET A C 1
ATOM 727 O O . MET A 1 93 ? 16.821 6.326 -21.867 1.00 88.12 93 MET A O 1
ATOM 731 N N . PHE A 1 94 ? 16.322 7.041 -19.796 1.00 90.75 94 PHE A N 1
ATOM 732 C CA . PHE A 1 94 ? 17.276 6.179 -19.094 1.00 90.75 94 PHE A CA 1
ATOM 733 C C . PHE A 1 94 ? 16.555 5.163 -18.209 1.00 90.75 94 PHE A C 1
ATOM 735 O O . PHE A 1 94 ? 15.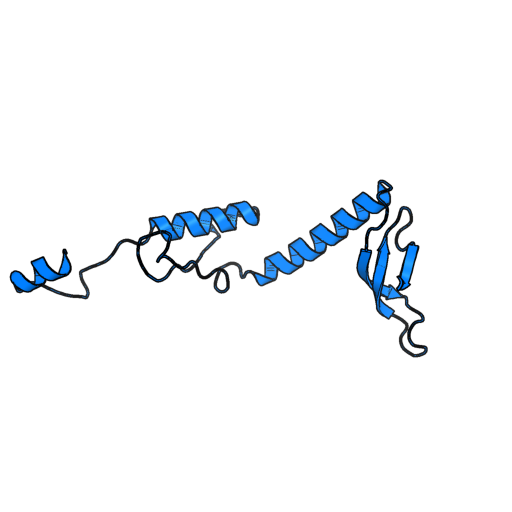586 5.507 -17.530 1.00 90.75 94 PHE A O 1
ATOM 742 N N . GLN A 1 95 ? 17.023 3.916 -18.213 1.00 90.88 95 GLN A N 1
ATOM 743 C CA . GLN A 1 95 ? 16.505 2.844 -17.361 1.00 90.88 95 GLN A CA 1
ATOM 744 C C . GLN A 1 95 ? 17.642 1.962 -16.845 1.00 90.88 95 GLN A C 1
ATOM 746 O O . GLN A 1 95 ? 18.623 1.745 -17.547 1.00 90.88 95 GLN A O 1
ATOM 751 N N . CYS A 1 96 ? 17.506 1.431 -15.630 1.00 90.94 96 CYS A N 1
ATOM 752 C CA . CYS A 1 96 ? 18.428 0.414 -15.122 1.00 90.94 96 CYS A CA 1
ATOM 753 C C . CYS A 1 96 ? 17.984 -0.959 -15.624 1.00 90.94 96 CYS A C 1
ATOM 755 O O . CYS A 1 96 ? 16.858 -1.381 -15.348 1.00 90.94 96 CYS A O 1
ATOM 757 N N . CYS A 1 97 ? 18.848 -1.654 -16.358 1.00 90.69 97 CYS A N 1
ATOM 758 C CA . CYS A 1 97 ? 18.527 -2.945 -16.962 1.00 90.69 97 CYS A CA 1
ATOM 759 C C . CYS A 1 97 ? 19.714 -3.897 -16.877 1.00 90.69 97 CYS A C 1
ATOM 761 O O . CYS A 1 97 ? 20.867 -3.473 -16.906 1.00 90.69 97 CYS A O 1
ATOM 763 N N . PHE A 1 98 ? 19.420 -5.193 -16.801 1.00 92.75 98 PHE A N 1
ATOM 764 C CA . PHE A 1 98 ? 20.434 -6.225 -16.956 1.00 92.75 98 PHE A CA 1
ATOM 765 C C . PHE A 1 98 ? 20.686 -6.425 -18.450 1.00 92.75 98 PHE A C 1
ATOM 767 O O . PHE A 1 98 ? 19.794 -6.870 -19.174 1.00 92.75 98 PHE A O 1
ATOM 774 N N . VAL A 1 99 ? 21.862 -6.020 -18.919 1.00 93.19 99 VAL A N 1
ATOM 775 C CA . VAL A 1 99 ? 22.233 -6.027 -20.338 1.00 93.19 99 VAL A CA 1
ATOM 776 C C . VAL A 1 99 ? 23.619 -6.620 -20.514 1.00 93.19 99 VAL A C 1
ATOM 778 O O . VAL A 1 99 ? 24.401 -6.679 -19.563 1.00 93.19 99 VAL A O 1
ATOM 781 N N . GLU A 1 100 ? 23.913 -7.068 -21.731 1.00 91.31 100 GLU A N 1
ATOM 782 C CA . GLU A 1 100 ? 25.279 -7.428 -22.096 1.00 91.31 100 GLU A CA 1
ATOM 783 C C . GLU A 1 100 ? 26.163 -6.192 -21.933 1.00 91.31 100 GLU A C 1
ATOM 785 O O . GLU A 1 100 ? 25.825 -5.100 -22.401 1.00 91.31 100 GLU A O 1
ATOM 790 N N . SER A 1 101 ? 27.251 -6.349 -21.191 1.00 86.62 101 SER A N 1
ATOM 791 C CA . SER A 1 101 ? 28.097 -5.240 -20.782 1.00 86.62 101 SER A CA 1
ATOM 792 C C . SER A 1 101 ? 29.545 -5.690 -20.738 1.00 86.62 101 SER A C 1
ATOM 794 O O . SER A 1 101 ? 29.850 -6.790 -20.294 1.00 86.62 101 SER A O 1
ATOM 796 N N . ASN A 1 102 ? 30.441 -4.812 -21.171 1.00 85.06 102 ASN A N 1
ATOM 797 C CA . ASN A 1 102 ? 31.887 -4.992 -21.093 1.00 85.06 102 ASN A CA 1
ATOM 798 C C . ASN A 1 102 ? 32.504 -4.239 -19.899 1.00 85.06 102 ASN A C 1
ATOM 800 O O . ASN A 1 102 ? 33.708 -4.004 -19.881 1.00 85.06 102 ASN A O 1
ATOM 804 N N . MET A 1 103 ? 31.688 -3.835 -18.917 1.00 82.25 103 MET A N 1
ATOM 805 C CA . MET A 1 103 ? 32.144 -3.086 -17.737 1.00 82.25 103 MET A CA 1
ATOM 806 C C . MET A 1 103 ? 33.107 -3.891 -16.853 1.00 82.25 103 MET A C 1
ATOM 808 O O . MET A 1 103 ? 33.948 -3.304 -16.175 1.00 82.25 103 MET A O 1
ATOM 812 N N . PHE A 1 104 ? 33.001 -5.221 -16.865 1.00 86.06 104 PHE A N 1
ATOM 813 C CA . PHE A 1 104 ? 33.900 -6.130 -16.158 1.00 86.06 104 PHE A CA 1
ATOM 814 C C . PHE A 1 104 ? 34.282 -7.278 -17.096 1.00 86.06 104 PHE A C 1
ATOM 816 O O . PHE A 1 104 ? 33.401 -7.908 -17.674 1.00 86.06 104 PHE A O 1
ATOM 823 N N . GLU A 1 105 ? 35.580 -7.565 -17.235 1.00 83.12 105 GLU A N 1
ATOM 824 C CA . GLU A 1 105 ? 36.094 -8.552 -18.204 1.00 83.12 105 GLU A CA 1
ATOM 825 C C . GLU A 1 105 ? 35.550 -9.973 -17.970 1.00 83.12 105 GLU A C 1
ATOM 827 O O . GLU A 1 105 ? 35.300 -10.702 -18.927 1.00 83.12 105 GLU A O 1
ATOM 832 N N . ASP A 1 106 ? 35.287 -10.336 -16.712 1.00 90.81 106 ASP A N 1
ATOM 833 C CA . ASP A 1 106 ? 34.827 -11.676 -16.327 1.00 90.81 106 ASP A CA 1
ATOM 834 C C . ASP A 1 106 ? 33.293 -11.806 -16.215 1.00 90.81 106 ASP A C 1
ATOM 836 O O . ASP A 1 106 ? 32.783 -12.879 -15.881 1.00 90.81 106 ASP A O 1
ATOM 840 N N . ILE A 1 107 ? 32.530 -10.727 -16.454 1.00 88.12 107 ILE A N 1
ATOM 841 C CA . ILE A 1 107 ? 31.072 -10.701 -16.249 1.00 88.12 107 ILE A CA 1
ATOM 842 C C . ILE A 1 107 ? 30.367 -10.228 -17.534 1.00 88.12 107 ILE A C 1
ATOM 844 O O . ILE A 1 107 ? 30.272 -9.024 -17.763 1.00 88.12 107 ILE A O 1
ATOM 848 N N . PRO A 1 108 ? 29.798 -11.144 -18.346 1.00 88.31 108 PRO A N 1
ATOM 849 C CA . PRO A 1 108 ? 29.230 -10.798 -19.654 1.00 88.31 108 PRO A CA 1
ATOM 850 C C . PRO A 1 108 ? 27.920 -9.996 -19.583 1.00 88.31 108 PRO A C 1
ATOM 852 O O . PRO A 1 108 ? 27.541 -9.350 -20.555 1.00 88.31 108 PRO A O 1
ATOM 855 N N . PHE A 1 109 ? 27.214 -10.019 -18.448 1.00 92.56 109 PHE A N 1
ATOM 856 C CA . PHE A 1 109 ? 25.980 -9.259 -18.247 1.00 92.56 109 PHE A CA 1
ATOM 857 C C . PHE A 1 109 ? 26.002 -8.520 -16.915 1.00 92.56 109 PHE A C 1
ATOM 859 O O . PHE A 1 109 ? 26.304 -9.109 -15.877 1.00 92.56 109 PHE A O 1
ATO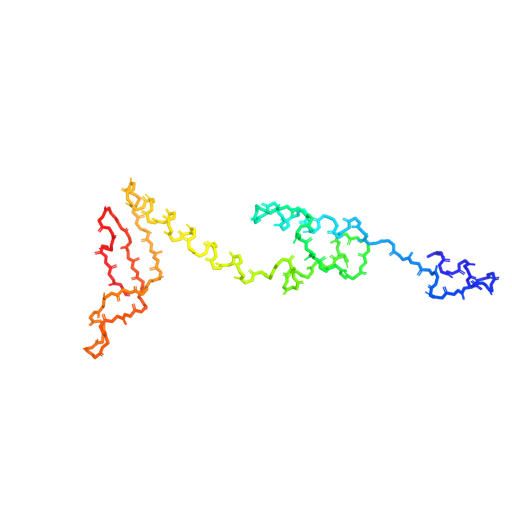M 866 N N . PHE A 1 110 ? 25.617 -7.248 -16.924 1.00 93.06 110 PHE A N 1
ATOM 867 C CA . PHE A 1 110 ? 25.615 -6.423 -15.722 1.00 93.06 110 PHE A CA 1
ATOM 868 C C . PHE A 1 110 ? 24.394 -5.501 -15.664 1.00 93.06 110 PHE A C 1
ATOM 870 O O . PHE A 1 110 ? 23.812 -5.129 -16.685 1.00 93.06 110 PHE A O 1
ATOM 877 N N . GLY A 1 111 ? 23.975 -5.159 -14.443 1.00 92.62 111 GLY A N 1
ATOM 878 C CA . GLY A 1 111 ? 22.919 -4.179 -14.207 1.00 92.62 111 GLY A CA 1
ATOM 879 C C . GLY A 1 111 ? 23.466 -2.769 -14.391 1.00 92.62 111 GLY A C 1
ATOM 880 O O . GLY A 1 111 ? 24.082 -2.236 -13.472 1.00 92.62 111 GLY A O 1
ATOM 881 N N . SER A 1 112 ? 23.224 -2.170 -15.553 1.00 92.12 112 SER A N 1
ATOM 882 C CA . SER A 1 112 ? 23.751 -0.850 -15.920 1.00 92.12 112 SER A CA 1
ATOM 883 C C . SER A 1 112 ? 22.632 0.133 -16.241 1.00 92.12 112 SER A C 1
ATOM 885 O O . SER A 1 112 ? 21.500 -0.256 -16.552 1.00 92.12 112 SER A O 1
ATOM 887 N N . THR A 1 113 ? 22.945 1.428 -16.173 1.00 91.94 113 THR A N 1
ATOM 888 C CA . THR A 1 113 ? 22.015 2.459 -16.641 1.00 91.94 113 THR A CA 1
ATOM 889 C C . THR A 1 113 ? 22.134 2.547 -18.154 1.00 91.94 113 THR A C 1
ATOM 891 O O . THR A 1 113 ? 23.193 2.879 -18.677 1.00 91.94 113 THR A O 1
ATOM 894 N N . VAL A 1 114 ? 21.052 2.263 -18.871 1.00 94.00 114 VAL A N 1
ATOM 895 C CA . VAL A 1 114 ? 21.034 2.296 -20.333 1.00 94.00 114 VAL A CA 1
ATOM 896 C C . VAL A 1 114 ? 20.216 3.465 -20.846 1.00 94.00 114 VAL A C 1
ATOM 898 O O . VAL A 1 114 ? 19.135 3.757 -20.329 1.00 94.00 114 VAL A O 1
ATOM 901 N N . LYS A 1 115 ? 20.716 4.117 -21.895 1.00 94.06 115 LYS A N 1
ATOM 902 C CA . LYS A 1 115 ? 19.930 5.045 -22.706 1.00 94.06 115 LYS A CA 1
ATOM 903 C C . LYS A 1 115 ? 19.121 4.242 -23.719 1.00 94.06 115 LYS A C 1
ATOM 905 O O . LYS A 1 115 ? 19.690 3.487 -24.507 1.00 94.06 115 LYS A O 1
ATOM 910 N N . LEU A 1 116 ? 17.804 4.406 -23.700 1.00 93.38 116 LEU A N 1
ATOM 911 C CA . LEU A 1 116 ? 16.888 3.786 -24.653 1.00 93.38 116 LEU A CA 1
ATOM 912 C C . LEU A 1 116 ? 16.698 4.686 -25.875 1.00 93.38 116 LEU A C 1
ATOM 914 O O . LEU A 1 116 ? 16.598 5.906 -25.745 1.00 93.38 116 LEU A O 1
ATOM 918 N N . GLY A 1 117 ? 16.552 4.066 -27.042 1.00 91.94 117 GLY A N 1
ATOM 919 C CA . GLY A 1 117 ? 16.259 4.750 -28.294 1.00 91.94 117 GLY A CA 1
ATOM 920 C C . GLY A 1 117 ? 15.541 3.885 -29.321 1.00 91.94 117 GLY A C 1
ATOM 921 O O . GLY A 1 117 ? 15.014 2.813 -29.018 1.00 91.94 117 GLY A O 1
ATOM 922 N N . LYS A 1 118 ? 15.526 4.343 -30.577 1.00 92.62 118 LYS A N 1
ATOM 923 C CA . LYS A 1 118 ? 14.683 3.753 -31.640 1.00 92.62 118 LYS A CA 1
ATOM 924 C C . LYS A 1 118 ? 15.039 2.317 -32.026 1.00 92.62 118 LYS A C 1
ATOM 926 O O . LYS A 1 118 ? 14.237 1.646 -32.667 1.00 92.62 118 LYS A O 1
ATOM 931 N N . LYS A 1 119 ? 16.242 1.857 -31.677 1.00 92.00 119 LYS A N 1
ATOM 932 C CA . LYS A 1 119 ? 16.743 0.506 -31.976 1.00 92.00 119 LYS A CA 1
ATOM 933 C C . LYS A 1 119 ? 17.040 -0.314 -30.713 1.00 92.00 119 LYS A C 1
ATOM 935 O O . LYS A 1 119 ? 17.764 -1.298 -30.795 1.00 92.00 119 LYS A O 1
ATOM 940 N N . GLY A 1 120 ? 16.494 0.077 -29.558 1.00 89.69 120 GLY A N 1
ATOM 941 C CA . GLY A 1 120 ? 16.791 -0.555 -28.270 1.00 89.69 120 GLY A CA 1
ATOM 942 C C . GLY A 1 120 ? 17.801 0.257 -27.462 1.00 89.69 120 GLY A C 1
ATOM 943 O O . GLY A 1 120 ? 17.583 1.446 -27.247 1.00 89.69 120 GLY A O 1
ATOM 944 N N . VAL A 1 121 ? 18.877 -0.374 -26.989 1.00 92.50 121 VAL A N 1
ATOM 945 C CA . VAL A 1 121 ? 19.928 0.295 -26.201 1.00 92.50 121 VAL A CA 1
ATOM 946 C C . VAL A 1 121 ? 20.811 1.147 -27.119 1.00 92.50 121 VAL A C 1
ATOM 948 O O . VAL A 1 121 ? 21.401 0.633 -28.063 1.00 92.50 121 VAL A O 1
ATOM 951 N N . GLU A 1 122 ? 20.902 2.449 -26.842 1.00 91.94 122 GLU A N 1
ATOM 952 C CA . GLU A 1 122 ? 21.781 3.389 -27.558 1.00 91.94 122 GLU A CA 1
ATOM 953 C C . GLU A 1 122 ? 23.133 3.578 -26.867 1.00 91.94 122 GLU A C 1
ATOM 955 O O . GLU A 1 122 ? 24.144 3.769 -27.539 1.00 91.94 122 GLU A O 1
ATOM 960 N N . ALA A 1 123 ? 23.155 3.548 -25.534 1.00 90.44 123 ALA A N 1
ATOM 961 C CA . ALA A 1 123 ? 24.365 3.701 -24.733 1.00 90.44 123 ALA A CA 1
ATOM 962 C C . ALA A 1 123 ? 24.216 2.990 -23.385 1.00 90.44 123 ALA A C 1
ATOM 964 O O . ALA A 1 123 ? 23.109 2.903 -22.847 1.00 90.44 123 ALA A O 1
ATOM 965 N N . ILE A 1 124 ? 25.337 2.519 -22.843 1.00 89.62 124 ILE A N 1
ATOM 966 C CA . ILE A 1 124 ? 25.450 1.914 -21.514 1.00 89.62 124 ILE A CA 1
ATOM 967 C C . ILE A 1 124 ? 26.380 2.816 -20.697 1.00 89.62 124 ILE A C 1
ATOM 969 O O . ILE A 1 124 ? 27.483 3.110 -21.156 1.00 89.62 124 ILE A O 1
ATOM 973 N N . ASN A 1 125 ? 25.909 3.265 -19.531 1.00 77.75 125 ASN A N 1
ATOM 974 C CA . ASN A 1 125 ? 26.631 4.117 -18.582 1.00 77.75 125 ASN A CA 1
ATOM 975 C C . ASN A 1 125 ? 26.972 3.359 -17.295 1.00 77.75 125 ASN A C 1
ATOM 977 O O . ASN A 1 125 ? 26.138 2.525 -16.852 1.00 77.75 125 ASN A O 1
#

Foldseek 3Di:
DVQVVCVVVVNHDVVPDDDDQVVVFLVLLVVVCVVQVHDSVQKGWDWDADNDPVGIDTPLCPMPVHPVVSVVVVLVVVVVVLQVVQLVVDFDRKDFDFDQDPPDVVDRTDGFIFTHHNVGGPDTD

Organism: NCBI:txid109376

Radius of gyration: 25.04 Å; chains: 1; bounding box: 62×24×67 Å

Sequence (125 aa):
MSAEVLKQRGVYDPKKLFGLMTPETELARAFVAERFVLYVEDVHVPVIGGHCSLTALPLFSKTTPPYREFFEARGAERFVLSLLRALGGANDMFQCCFVESNMFEDIPFFGSTVKLGKKGVEAIN

pLDDT: mean 89.49, std 7.16, range [65.06, 97.88]

Secondary structure (DSSP, 8-state):
-HHHHHHHTT---GGG-----HHHHHHHHHHHHHHHT--GGG-B--EEE-SSTTTEEE-GGG-BS-HHHHHHHHHHHHHHHHHHHHHTT---EEEEEEEEEEEETTEEEEEEEEEEETTEEEEE-

InterPro domains:
  IPR015955 Lactate dehydrogenase/glycoside hydrolase, family 4, C-terminal [G3DSA:3.90.110.10] (25-73)
  IPR015955 Lactate dehydrogenase/glycoside hydrolase, family 4, C-terminal [G3DSA:3.90.110.10] (74-125)
  IPR015955 Lactate dehydrogenase/glycoside hydrolase, family 4, C-terminal [SSF56327] (28-124)